Protein AF-A0A4R2CGJ9-F1 (afdb_monomer_lite)

Sequence (76 aa):
MSEPVPAVRSKPGEYFVAAERVEVDLQFWYGDAVYEVISVPRRWGAAWMATVRQIEGLRPGIEFRAMLHVGRKVDG

Foldseek 3Di:
DDDAFEWDAPDVQEIETADPDDAFQRWHDDDQWIKTFHDGWDDDPQWTWTKIATCDDDDHGDIDIHIYGYRDDDDD

pLDDT: mean 92.21, std 10.91, range [45.16, 98.44]

Structure (mmCIF, N/CA/C/O backbone):
data_AF-A0A4R2CGJ9-F1
#
_entry.id   AF-A0A4R2CGJ9-F1
#
loop_
_atom_site.group_PDB
_atom_site.id
_atom_site.type_symbol
_atom_site.label_atom_id
_atom_site.label_alt_id
_atom_site.label_comp_id
_atom_site.label_asym_id
_atom_site.label_entity_id
_atom_site.label_seq_id
_atom_site.pdbx_PDB_ins_code
_atom_site.Cartn_x
_atom_site.Cartn_y
_atom_site.Cartn_z
_atom_site.occupancy
_atom_site.B_iso_or_equiv
_atom_site.auth_seq_id
_atom_site.auth_comp_id
_atom_site.auth_asym_id
_atom_site.auth_atom_id
_atom_site.pdbx_PDB_model_num
ATOM 1 N N . MET A 1 1 ? -11.235 14.490 -3.765 1.00 59.25 1 MET A N 1
ATOM 2 C CA . MET A 1 1 ? -10.299 13.421 -3.361 1.00 59.25 1 MET A CA 1
ATOM 3 C C . MET A 1 1 ? -10.402 12.336 -4.413 1.00 59.25 1 MET A C 1
ATOM 5 O O . MET A 1 1 ? -11.515 12.088 -4.862 1.00 59.25 1 MET A O 1
ATOM 9 N N . SER A 1 2 ? -9.278 11.795 -4.876 1.00 75.38 2 SER A N 1
ATOM 10 C CA . SER A 1 2 ? -9.279 10.688 -5.840 1.00 75.38 2 SER A CA 1
ATOM 11 C C . SER A 1 2 ? -9.718 9.401 -5.142 1.00 75.38 2 SER A C 1
ATOM 13 O O . SER A 1 2 ? -9.417 9.222 -3.965 1.00 75.38 2 SER A O 1
ATOM 15 N N . GLU A 1 3 ? -10.433 8.526 -5.846 1.00 91.06 3 GLU A N 1
ATOM 16 C CA . GLU A 1 3 ? -10.826 7.223 -5.302 1.00 91.06 3 GLU A CA 1
ATOM 17 C C . GLU A 1 3 ? -9.580 6.381 -4.956 1.00 91.06 3 GLU A C 1
ATOM 19 O O . GLU A 1 3 ? -8.615 6.388 -5.732 1.00 91.06 3 GLU A O 1
ATOM 24 N N . PRO A 1 4 ? -9.563 5.654 -3.820 1.00 96.06 4 PRO A N 1
ATOM 25 C CA . PRO A 1 4 ? -8.432 4.805 -3.468 1.00 96.06 4 PRO A CA 1
ATOM 26 C C . PRO A 1 4 ? -8.208 3.693 -4.501 1.00 96.06 4 PRO A C 1
ATOM 28 O O . PRO A 1 4 ? -9.149 3.023 -4.932 1.00 96.06 4 PRO A O 1
ATOM 31 N N . VAL A 1 5 ? -6.951 3.444 -4.868 1.00 95.56 5 VAL A N 1
ATOM 32 C CA . VAL A 1 5 ? -6.601 2.399 -5.846 1.00 95.56 5 VAL A CA 1
ATOM 33 C C . VAL A 1 5 ? -6.465 1.017 -5.192 1.00 95.56 5 VAL A C 1
ATOM 35 O O . VAL A 1 5 ? -6.101 0.923 -4.020 1.00 95.56 5 VAL A O 1
ATOM 38 N N . PRO A 1 6 ? -6.691 -0.087 -5.925 1.00 96.19 6 PRO A N 1
ATOM 39 C CA . PRO A 1 6 ? -6.432 -1.420 -5.393 1.00 96.19 6 PRO A CA 1
ATOM 40 C C . PRO A 1 6 ? -4.956 -1.640 -5.057 1.00 96.19 6 PRO A C 1
ATOM 42 O O . PRO A 1 6 ? -4.065 -1.234 -5.812 1.00 96.19 6 PRO A O 1
ATOM 45 N N . ALA A 1 7 ? -4.700 -2.385 -3.981 1.00 95.75 7 ALA A N 1
ATOM 46 C CA . ALA A 1 7 ? -3.381 -2.909 -3.661 1.00 95.75 7 ALA A CA 1
ATOM 47 C C . ALA A 1 7 ? -3.405 -4.384 -3.242 1.00 95.75 7 ALA A C 1
ATOM 49 O O . ALA A 1 7 ? -4.357 -4.883 -2.643 1.00 95.75 7 ALA A O 1
ATOM 50 N N . VAL A 1 8 ? -2.296 -5.078 -3.499 1.00 95.12 8 VAL A N 1
ATOM 51 C CA . VAL A 1 8 ? -2.051 -6.451 -3.040 1.00 95.12 8 VAL A CA 1
ATOM 52 C C . VAL A 1 8 ? -0.823 -6.466 -2.146 1.00 95.12 8 VAL A C 1
ATOM 54 O O . VAL A 1 8 ? 0.229 -5.948 -2.514 1.00 95.12 8 VAL A O 1
ATOM 57 N N . ARG A 1 9 ? -0.925 -7.094 -0.974 1.00 93.94 9 ARG A N 1
ATOM 58 C CA . ARG A 1 9 ? 0.216 -7.268 -0.073 1.00 93.94 9 ARG A CA 1
ATOM 59 C C . ARG A 1 9 ? 1.080 -8.447 -0.521 1.00 93.94 9 ARG A C 1
ATOM 61 O O . ARG A 1 9 ? 0.588 -9.565 -0.631 1.00 93.94 9 ARG A O 1
ATOM 68 N N . SER A 1 10 ? 2.370 -8.197 -0.729 1.00 91.19 10 SER A N 1
ATOM 69 C CA . SER A 1 10 ? 3.373 -9.224 -1.052 1.00 91.19 10 SER A CA 1
ATOM 70 C C . SER A 1 10 ? 3.902 -9.903 0.213 1.00 91.19 10 SER A C 1
ATOM 72 O O . SER A 1 10 ? 3.879 -11.122 0.350 1.00 91.19 10 SER A O 1
ATOM 74 N N . LYS A 1 11 ? 4.323 -9.088 1.185 1.00 92.50 11 LYS A N 1
ATOM 75 C CA . LYS A 1 11 ? 4.774 -9.493 2.523 1.00 92.50 11 LYS A CA 1
ATOM 76 C C . LYS A 1 11 ? 4.434 -8.379 3.523 1.00 92.50 11 LYS A C 1
ATOM 78 O O . LYS A 1 11 ? 3.984 -7.310 3.099 1.00 92.50 11 LYS A O 1
ATOM 83 N N . PRO A 1 12 ? 4.591 -8.583 4.842 1.00 93.88 12 PRO A N 1
ATOM 84 C CA . PRO A 1 12 ? 4.340 -7.524 5.815 1.00 93.88 12 PRO A CA 1
ATOM 85 C C . PRO A 1 12 ? 5.105 -6.238 5.461 1.00 93.88 12 PRO A C 1
ATOM 87 O O . PRO A 1 12 ? 6.322 -6.264 5.299 1.00 93.88 12 PRO A O 1
ATOM 90 N N . GLY A 1 13 ? 4.376 -5.129 5.304 1.00 94.88 13 GLY A N 1
ATOM 91 C CA . GLY A 1 13 ? 4.949 -3.835 4.926 1.00 94.88 13 GLY A CA 1
ATOM 92 C C . GLY A 1 13 ? 5.324 -3.681 3.445 1.00 94.88 13 GLY A C 1
ATOM 93 O O . GLY A 1 13 ? 5.978 -2.702 3.110 1.00 94.88 13 GLY A O 1
ATOM 94 N N . GLU A 1 14 ? 4.933 -4.591 2.548 1.00 97.06 14 GLU A N 1
ATOM 95 C CA . GLU A 1 14 ? 5.203 -4.471 1.108 1.00 97.06 14 GLU A CA 1
ATOM 96 C C . GLU A 1 14 ? 3.942 -4.696 0.268 1.00 97.06 14 GLU A C 1
ATOM 98 O O . GLU A 1 14 ? 3.283 -5.733 0.394 1.00 97.06 14 GLU A O 1
ATOM 103 N N . TYR A 1 15 ? 3.635 -3.748 -0.620 1.00 96.50 15 TYR A N 1
ATOM 104 C CA . TYR A 1 15 ? 2.409 -3.722 -1.417 1.00 96.50 15 TYR A CA 1
ATOM 105 C C . TYR A 1 15 ? 2.699 -3.453 -2.893 1.00 96.50 15 TYR A C 1
ATOM 107 O O . TYR A 1 15 ? 3.569 -2.655 -3.226 1.00 96.50 15 TYR A O 1
ATOM 115 N N . PHE A 1 16 ? 1.925 -4.082 -3.769 1.00 96.06 16 PHE A N 1
ATOM 116 C CA . PHE A 1 16 ? 1.785 -3.708 -5.172 1.00 96.06 16 PHE A CA 1
ATOM 117 C C . PHE A 1 16 ? 0.529 -2.855 -5.310 1.00 96.06 16 PHE A C 1
ATOM 119 O O . PHE A 1 16 ? -0.560 -3.343 -5.017 1.00 96.06 16 PHE A O 1
ATOM 126 N N . VAL A 1 17 ? 0.684 -1.597 -5.711 1.00 95.50 17 VAL A N 1
ATOM 127 C CA . VAL A 1 17 ? -0.392 -0.617 -5.880 1.00 95.50 17 VAL A CA 1
ATOM 128 C C . VAL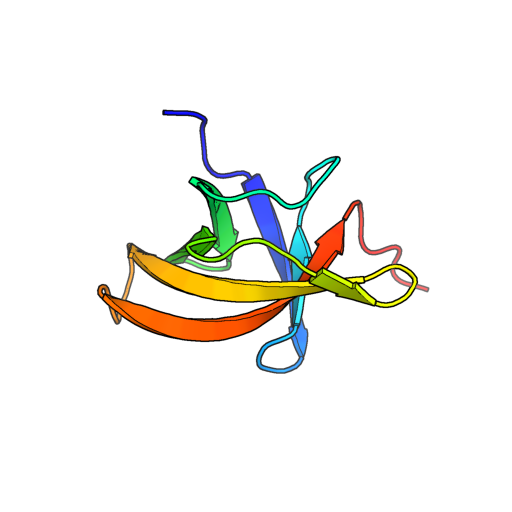 A 1 17 ? -0.707 -0.437 -7.363 1.00 95.50 17 VAL A C 1
ATOM 130 O O . VAL A 1 17 ? 0.191 -0.244 -8.187 1.00 95.50 17 VAL A O 1
ATOM 133 N N . ALA A 1 18 ? -1.992 -0.462 -7.711 1.00 94.56 18 ALA A N 1
ATOM 134 C CA . ALA A 1 18 ? -2.477 -0.232 -9.070 1.00 94.56 18 ALA A CA 1
ATOM 135 C C . ALA A 1 18 ? -2.466 1.267 -9.433 1.00 94.56 18 ALA A C 1
ATOM 137 O O . ALA A 1 18 ? -3.486 1.846 -9.792 1.00 94.56 18 ALA A O 1
ATOM 138 N N . ALA A 1 19 ? -1.298 1.893 -9.310 1.00 92.38 19 ALA A N 1
ATOM 139 C CA . ALA A 1 19 ? -1.035 3.285 -9.647 1.00 92.38 19 ALA A CA 1
ATOM 140 C C . ALA A 1 19 ? 0.157 3.382 -10.607 1.00 92.38 19 ALA A C 1
ATOM 142 O O . ALA A 1 19 ? 0.993 2.482 -10.659 1.00 92.38 19 ALA A O 1
ATOM 143 N N . GLU A 1 20 ? 0.259 4.493 -11.337 1.00 90.88 20 GLU A N 1
ATOM 144 C CA . GLU A 1 20 ? 1.403 4.784 -12.216 1.00 90.88 20 GLU A CA 1
ATOM 145 C C . GLU A 1 20 ? 2.634 5.270 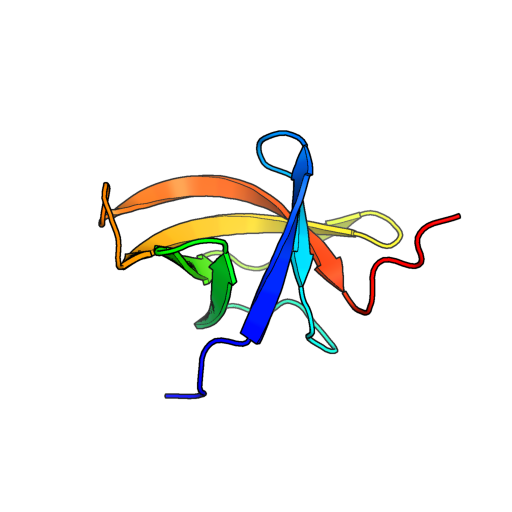-11.434 1.00 90.88 20 GLU A C 1
ATOM 147 O O . GLU A 1 20 ? 3.778 5.043 -11.830 1.00 90.88 20 GLU A O 1
ATOM 152 N N . ARG A 1 21 ? 2.400 5.943 -10.304 1.00 93.00 21 ARG A N 1
ATOM 153 C CA . ARG A 1 21 ? 3.422 6.542 -9.441 1.00 93.00 21 ARG A CA 1
ATOM 154 C C . ARG A 1 21 ? 2.977 6.530 -7.983 1.00 93.00 21 ARG A C 1
ATOM 156 O O . ARG A 1 21 ? 1.788 6.432 -7.694 1.00 93.00 21 ARG A O 1
ATOM 163 N N . VAL A 1 22 ? 3.945 6.648 -7.079 1.00 96.06 22 VAL A N 1
ATOM 164 C CA . VAL A 1 22 ? 3.703 6.803 -5.641 1.00 96.06 22 VAL A CA 1
ATOM 165 C C . VAL A 1 22 ? 3.982 8.249 -5.265 1.00 96.06 22 VAL A C 1
ATOM 167 O O . VAL A 1 22 ? 5.094 8.733 -5.469 1.00 96.06 22 VAL A O 1
ATOM 170 N N . GLU A 1 23 ? 2.982 8.923 -4.709 1.00 96.38 23 GLU A N 1
ATOM 171 C CA . GLU A 1 23 ? 3.041 10.323 -4.283 1.00 96.38 23 GLU A CA 1
ATOM 172 C C . GLU A 1 23 ? 2.375 10.491 -2.919 1.00 96.38 23 GLU A C 1
ATOM 174 O O . GLU A 1 23 ? 1.668 9.594 -2.462 1.00 96.38 23 GLU A O 1
ATOM 179 N N . VAL A 1 24 ? 2.616 11.629 -2.266 1.00 97.12 24 VAL A N 1
ATOM 180 C CA . VAL A 1 24 ? 1.857 12.016 -1.067 1.00 97.12 24 VAL A CA 1
ATOM 181 C C . VAL A 1 24 ? 0.374 12.114 -1.430 1.00 97.12 24 VAL A C 1
ATOM 183 O O . VAL A 1 24 ? 0.041 12.466 -2.560 1.00 97.12 24 VAL A O 1
ATOM 186 N N . ASP A 1 25 ? -0.489 11.744 -0.489 1.00 96.94 25 ASP A N 1
ATOM 187 C CA . ASP A 1 25 ? -1.945 11.652 -0.640 1.00 96.94 25 ASP A CA 1
ATOM 188 C C . ASP A 1 25 ? -2.416 10.544 -1.601 1.00 96.94 25 ASP A C 1
ATOM 190 O O . ASP A 1 25 ? -3.615 10.403 -1.847 1.00 96.94 25 ASP A O 1
ATOM 194 N N . LEU A 1 26 ? -1.509 9.693 -2.114 1.00 96.81 26 LEU A N 1
ATOM 195 C CA . LEU A 1 26 ? -1.919 8.453 -2.772 1.00 96.81 26 LEU A CA 1
ATOM 196 C C . LEU A 1 26 ? -2.651 7.578 -1.754 1.00 96.81 26 LEU A C 1
ATOM 198 O O . LEU A 1 26 ? -2.056 7.133 -0.768 1.00 96.81 26 LEU A O 1
ATOM 202 N N . GLN A 1 27 ? -3.913 7.283 -2.046 1.00 97.81 27 GLN A N 1
ATOM 203 C CA . GLN A 1 27 ? -4.731 6.370 -1.266 1.00 97.81 27 GLN A CA 1
ATOM 204 C C . GLN A 1 27 ? -4.856 5.026 -1.974 1.00 97.81 27 GLN A C 1
ATOM 206 O O . GLN A 1 27 ? -5.072 4.965 -3.186 1.00 97.81 27 GLN A O 1
ATOM 211 N N . PHE A 1 28 ? -4.733 3.942 -1.218 1.00 97.19 28 PHE A N 1
ATOM 212 C CA . PHE A 1 28 ? -4.935 2.593 -1.725 1.00 97.19 28 PHE A CA 1
ATOM 213 C C . PHE A 1 28 ? -5.663 1.722 -0.707 1.00 97.19 28 PHE A C 1
ATOM 215 O O . PHE A 1 28 ? -5.444 1.842 0.500 1.00 97.19 28 PHE A O 1
ATOM 222 N N . TRP A 1 29 ? -6.517 0.824 -1.188 1.00 96.69 29 TRP A N 1
ATOM 223 C CA . TRP A 1 29 ? -7.212 -0.141 -0.346 1.00 96.69 29 TRP A CA 1
ATOM 224 C C . TRP A 1 29 ? -6.540 -1.516 -0.405 1.00 96.69 29 TRP A C 1
ATOM 226 O O . TRP A 1 29 ? -6.094 -1.977 -1.457 1.00 96.69 29 TRP A O 1
ATOM 236 N N . TYR A 1 30 ? -6.461 -2.177 0.748 1.00 95.12 30 TYR A N 1
ATOM 237 C CA . TYR A 1 30 ? -6.033 -3.569 0.888 1.00 95.12 30 TYR A CA 1
ATOM 238 C C . TYR A 1 30 ? -6.893 -4.249 1.956 1.00 95.12 30 TYR A C 1
ATOM 240 O O . TYR A 1 30 ? -6.912 -3.818 3.112 1.00 95.12 30 TYR A O 1
ATOM 248 N N . GLY A 1 31 ? -7.581 -5.330 1.577 1.00 93.19 31 GLY A N 1
ATOM 249 C CA . GLY A 1 31 ? -8.639 -5.902 2.413 1.00 93.19 31 GLY A CA 1
ATOM 250 C C . GLY A 1 31 ? -9.730 -4.861 2.675 1.00 93.19 31 GLY A C 1
ATOM 251 O O . GLY A 1 31 ? -10.105 -4.135 1.760 1.00 93.19 31 GLY A O 1
ATOM 252 N N . ASP A 1 32 ? -10.162 -4.744 3.930 1.00 95.31 32 ASP A N 1
ATOM 253 C CA . ASP A 1 32 ? -11.195 -3.788 4.367 1.00 95.31 32 ASP A CA 1
ATOM 254 C 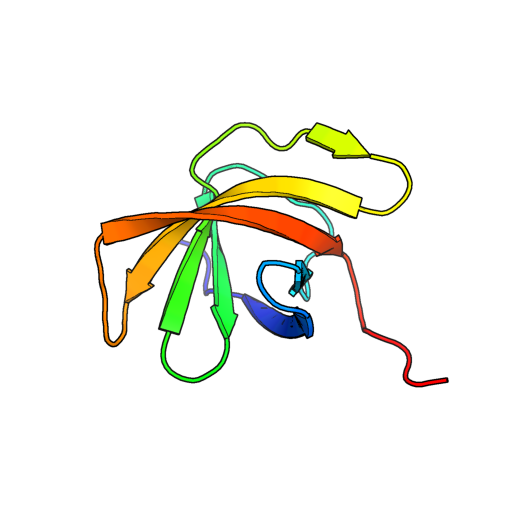C . ASP A 1 32 ? -10.610 -2.461 4.897 1.00 95.31 32 ASP A C 1
ATOM 256 O O . ASP A 1 32 ? -11.238 -1.766 5.698 1.00 95.31 32 ASP A O 1
ATOM 260 N N . ALA A 1 33 ? -9.363 -2.138 4.543 1.00 97.06 33 ALA A N 1
ATOM 261 C CA . ALA A 1 33 ? -8.664 -0.952 5.030 1.00 97.06 33 ALA A CA 1
ATOM 262 C C . ALA A 1 33 ? -8.203 -0.054 3.882 1.00 97.06 33 ALA A C 1
ATOM 264 O O . ALA A 1 33 ? -7.749 -0.542 2.844 1.00 97.06 33 ALA A O 1
ATOM 265 N N . VAL A 1 34 ? -8.244 1.258 4.122 1.00 97.75 34 VAL A N 1
ATOM 266 C CA . VAL A 1 34 ? -7.679 2.278 3.233 1.00 97.75 34 VAL A CA 1
ATOM 267 C C . VAL A 1 34 ? -6.443 2.874 3.889 1.00 97.75 34 VAL A C 1
ATOM 269 O O . VAL A 1 34 ? -6.457 3.243 5.069 1.00 97.75 34 VAL A O 1
ATOM 272 N N . TYR A 1 35 ? -5.373 2.971 3.111 1.00 98.00 35 TYR A N 1
ATOM 273 C CA . TYR A 1 35 ? -4.095 3.538 3.508 1.00 98.00 35 TYR A CA 1
ATOM 274 C C . TYR A 1 35 ? -3.773 4.750 2.645 1.00 98.00 35 TYR A C 1
ATOM 276 O O . TYR A 1 35 ? -4.071 4.762 1.456 1.00 98.00 35 TYR A O 1
ATOM 284 N N . GLU A 1 36 ? -3.118 5.738 3.237 1.00 98.19 36 GLU A N 1
ATOM 285 C CA . GLU A 1 36 ? -2.683 6.966 2.582 1.00 98.19 36 GLU A CA 1
ATOM 286 C C . GLU A 1 36 ? -1.177 7.142 2.742 1.00 98.19 36 GLU A C 1
ATOM 288 O O . GLU A 1 36 ? -0.629 6.950 3.829 1.00 98.19 36 GLU A O 1
ATOM 293 N N . VAL A 1 37 ? -0.497 7.524 1.667 1.00 98.19 37 VAL A N 1
ATOM 294 C CA . VAL A 1 37 ? 0.913 7.914 1.708 1.00 98.19 37 VAL A CA 1
ATOM 295 C C . VAL A 1 37 ? 1.035 9.313 2.310 1.00 98.19 37 VAL A C 1
ATOM 297 O O . VAL A 1 37 ? 0.592 10.288 1.714 1.00 98.19 37 VAL A O 1
ATOM 300 N N . ILE A 1 38 ? 1.697 9.430 3.461 1.00 98.06 38 ILE A N 1
ATOM 301 C CA . ILE A 1 38 ? 1.797 10.697 4.215 1.00 98.06 38 ILE A CA 1
ATOM 302 C C . ILE A 1 38 ? 3.203 11.312 4.213 1.00 98.06 38 ILE A C 1
ATOM 304 O O . ILE A 1 38 ? 3.446 12.351 4.820 1.00 98.06 38 ILE A O 1
ATOM 308 N N . SER A 1 39 ? 4.163 10.667 3.552 1.00 97.62 39 SER A N 1
ATOM 309 C CA . SER A 1 39 ? 5.541 11.153 3.443 1.00 97.62 39 SER A CA 1
ATOM 310 C C . SER A 1 39 ? 6.001 11.156 1.998 1.00 97.62 39 SER A C 1
ATOM 312 O O . SER A 1 39 ? 5.613 10.263 1.248 1.00 97.62 39 SER A O 1
ATOM 314 N N . VAL A 1 40 ? 6.922 12.058 1.653 1.00 96.56 40 VAL A N 1
ATOM 315 C CA . VAL A 1 40 ? 7.568 12.083 0.333 1.00 96.56 40 VAL A CA 1
ATOM 316 C C . VAL A 1 40 ? 8.202 10.715 0.019 1.00 96.56 40 VAL A C 1
ATOM 318 O O . VAL A 1 40 ? 9.152 10.317 0.706 1.00 96.56 40 VAL A O 1
ATOM 321 N N . PRO A 1 41 ? 7.712 9.993 -1.007 1.00 95.25 41 PRO A N 1
ATOM 322 C CA . PRO A 1 41 ? 8.222 8.673 -1.360 1.00 95.25 41 PRO A CA 1
ATOM 323 C C . PRO A 1 41 ? 9.662 8.733 -1.867 1.00 95.25 41 PRO A C 1
ATOM 325 O O . PRO A 1 41 ? 10.033 9.615 -2.643 1.00 95.25 41 PRO A O 1
ATOM 328 N N . ARG A 1 42 ? 10.484 7.761 -1.468 1.00 96.44 42 ARG A N 1
ATOM 329 C CA . ARG A 1 42 ? 11.859 7.607 -1.964 1.00 96.44 42 ARG A CA 1
ATOM 330 C C . ARG A 1 42 ? 11.960 6.375 -2.850 1.00 96.44 42 ARG A C 1
ATOM 332 O O . ARG A 1 42 ? 11.699 5.266 -2.394 1.00 96.44 42 ARG A O 1
ATOM 339 N N . ARG A 1 43 ? 12.373 6.558 -4.103 1.00 92.75 43 ARG A N 1
ATOM 340 C CA . ARG A 1 43 ? 12.501 5.464 -5.074 1.00 92.75 43 ARG A CA 1
ATOM 341 C C . ARG A 1 43 ? 13.761 4.633 -4.827 1.00 92.75 43 ARG A C 1
ATOM 343 O O . ARG A 1 43 ? 14.862 5.177 -4.818 1.00 92.75 43 ARG A O 1
ATOM 350 N N . TRP A 1 44 ? 13.595 3.329 -4.629 1.00 89.06 44 TRP A N 1
ATOM 351 C CA . TRP A 1 44 ? 14.642 2.330 -4.390 1.00 89.06 44 TRP A CA 1
ATOM 352 C C . TRP A 1 44 ? 14.522 1.234 -5.461 1.00 89.06 44 TRP A C 1
ATOM 354 O O . TRP A 1 44 ? 13.758 0.278 -5.326 1.00 89.06 44 TRP A O 1
ATOM 364 N N . GLY A 1 45 ? 15.242 1.403 -6.573 1.00 90.00 45 GLY A N 1
ATOM 365 C CA . GLY A 1 45 ? 15.096 0.542 -7.749 1.00 90.00 45 GLY A CA 1
ATOM 366 C C . GLY A 1 45 ? 13.703 0.667 -8.384 1.00 90.00 45 GLY A C 1
ATOM 367 O O . GLY A 1 45 ? 13.289 1.759 -8.786 1.00 90.00 45 GLY A O 1
ATOM 368 N N . ALA A 1 46 ? 12.985 -0.456 -8.479 1.00 88.38 46 ALA A N 1
ATOM 369 C CA . ALA A 1 46 ? 11.610 -0.512 -8.986 1.00 88.38 46 ALA A CA 1
ATOM 370 C C . ALA A 1 46 ? 10.541 -0.191 -7.919 1.00 88.38 46 ALA A C 1
ATOM 372 O O . ALA A 1 46 ? 9.377 0.001 -8.266 1.00 88.38 46 ALA A O 1
ATOM 373 N N . ALA A 1 47 ? 10.931 -0.106 -6.644 1.00 94.00 47 ALA A N 1
ATOM 374 C CA . ALA A 1 47 ? 10.027 0.120 -5.524 1.00 94.00 47 ALA A CA 1
ATOM 375 C C . ALA A 1 47 ? 10.130 1.551 -4.975 1.00 94.00 47 ALA A C 1
ATOM 377 O O . ALA A 1 47 ? 11.094 2.278 -5.227 1.00 94.00 47 ALA A O 1
ATOM 378 N N . TRP A 1 48 ? 9.152 1.937 -4.167 1.00 96.44 48 TRP A N 1
ATOM 379 C CA . TRP A 1 48 ? 9.085 3.208 -3.456 1.00 96.44 48 TRP A CA 1
ATOM 380 C C . TRP A 1 48 ? 8.972 2.948 -1.959 1.00 96.44 48 TRP A C 1
ATOM 382 O O . TRP A 1 48 ? 8.099 2.212 -1.520 1.00 96.44 48 TRP A O 1
ATOM 392 N N . MET A 1 49 ? 9.833 3.561 -1.156 1.00 97.75 49 MET A N 1
ATOM 393 C CA . MET A 1 49 ? 9.728 3.530 0.301 1.00 97.75 49 MET A CA 1
ATOM 394 C C . MET A 1 49 ? 8.993 4.783 0.781 1.00 97.75 49 MET A C 1
ATOM 396 O O . MET A 1 49 ? 9.423 5.897 0.471 1.00 97.75 49 MET A O 1
ATOM 400 N N . ALA A 1 50 ? 7.920 4.614 1.552 1.00 97.75 50 ALA A N 1
ATOM 401 C CA . ALA A 1 50 ? 7.157 5.719 2.133 1.00 97.75 50 ALA A CA 1
ATOM 402 C C . ALA A 1 50 ? 6.534 5.331 3.483 1.00 97.75 50 ALA A C 1
ATOM 404 O O . ALA A 1 50 ? 6.331 4.153 3.772 1.00 97.75 50 ALA A O 1
ATOM 405 N N . THR A 1 51 ? 6.218 6.317 4.318 1.00 98.44 51 THR A N 1
ATOM 406 C CA . THR A 1 51 ? 5.309 6.141 5.454 1.00 98.44 51 THR A CA 1
ATOM 407 C C . THR A 1 51 ? 3.873 6.200 4.954 1.00 98.44 51 THR A C 1
ATOM 409 O O . THR A 1 51 ? 3.495 7.133 4.240 1.00 98.44 51 THR A O 1
ATOM 412 N N . VAL A 1 52 ? 3.081 5.211 5.354 1.00 98.19 52 VAL A N 1
ATOM 413 C CA . VAL A 1 52 ? 1.643 5.157 5.106 1.00 98.19 52 VAL A CA 1
ATOM 414 C C . VAL A 1 52 ? 0.880 5.220 6.421 1.00 98.19 52 VAL A C 1
ATOM 416 O O . VAL A 1 52 ? 1.367 4.746 7.451 1.00 98.19 52 VAL A O 1
ATOM 419 N N . ARG A 1 53 ? -0.322 5.783 6.371 1.00 98.31 53 ARG A N 1
ATOM 420 C CA . ARG A 1 53 ? -1.267 5.874 7.482 1.00 98.31 53 ARG A CA 1
ATOM 421 C C . ARG A 1 53 ? -2.546 5.149 7.114 1.00 98.31 53 ARG A C 1
ATOM 423 O O . ARG A 1 53 ? -3.075 5.364 6.030 1.00 98.31 53 ARG A O 1
ATOM 430 N N . GLN A 1 54 ? -3.071 4.327 8.011 1.00 97.94 54 GLN A N 1
ATOM 431 C CA . GLN A 1 54 ? -4.415 3.784 7.836 1.00 97.94 54 GLN A CA 1
ATOM 432 C C . GLN A 1 54 ? -5.446 4.885 8.107 1.00 97.94 54 GLN A C 1
ATOM 434 O O . GLN A 1 54 ? -5.477 5.427 9.211 1.00 97.94 54 GLN A O 1
ATOM 439 N N . ILE A 1 55 ? -6.285 5.211 7.128 1.00 97.81 55 ILE A N 1
ATOM 440 C CA . ILE A 1 55 ? -7.346 6.222 7.268 1.00 97.81 55 ILE A CA 1
ATOM 441 C C . ILE A 1 55 ? -8.726 5.584 7.478 1.00 97.81 55 ILE A C 1
ATOM 443 O O . ILE A 1 55 ? -9.566 6.174 8.148 1.00 97.81 55 ILE A O 1
ATOM 447 N N . GLU A 1 56 ? -8.920 4.341 7.021 1.00 97.31 56 GLU A N 1
ATOM 448 C CA . GLU A 1 56 ? -10.140 3.551 7.240 1.00 97.31 56 GLU A CA 1
ATOM 449 C C . GLU A 1 56 ? -9.814 2.096 7.626 1.00 97.31 56 GLU A C 1
ATOM 451 O O . GLU A 1 56 ? -8.756 1.561 7.279 1.00 97.31 56 GLU A O 1
ATOM 456 N N . GLY A 1 57 ? -10.719 1.432 8.351 1.00 95.31 57 GLY A N 1
ATOM 457 C CA . GLY A 1 57 ? -10.614 0.027 8.772 1.00 95.31 57 GLY A CA 1
ATOM 458 C C . GLY A 1 57 ? -10.396 -0.154 10.281 1.00 95.31 57 GLY A C 1
ATOM 459 O O . GLY A 1 57 ? -10.763 0.699 11.081 1.00 95.31 57 GLY A O 1
ATOM 460 N N . LEU A 1 58 ? -9.808 -1.287 10.688 1.00 93.75 58 LEU A N 1
ATOM 461 C CA . LEU A 1 58 ? -9.730 -1.709 12.100 1.00 93.75 58 LEU A CA 1
ATOM 462 C C . LEU A 1 58 ? -8.816 -0.863 13.003 1.00 93.75 58 LEU A C 1
ATOM 464 O O . LEU A 1 58 ? -8.968 -0.908 14.223 1.00 93.75 58 LEU A O 1
ATOM 468 N N . ARG A 1 59 ? -7.823 -0.158 12.446 1.00 92.81 59 ARG A N 1
ATOM 469 C CA . ARG A 1 59 ? -6.861 0.646 13.224 1.00 92.81 59 ARG A CA 1
ATOM 470 C C . ARG A 1 59 ? -6.588 2.010 12.570 1.00 92.81 59 ARG A C 1
ATOM 472 O O . ARG A 1 59 ? -5.451 2.254 12.163 1.00 92.81 59 ARG A O 1
ATOM 479 N N . PRO A 1 60 ? -7.587 2.902 12.440 1.00 95.06 60 PRO A N 1
ATOM 480 C CA . PRO A 1 60 ? -7.366 4.230 11.876 1.00 95.06 60 PRO A CA 1
ATOM 481 C C . PRO A 1 60 ? -6.308 5.000 12.678 1.00 95.06 60 PRO A C 1
ATOM 483 O O . PRO A 1 60 ? -6.258 4.914 13.905 1.00 95.06 60 PRO A O 1
ATOM 486 N N . GLY A 1 61 ? -5.445 5.731 11.979 1.00 96.44 61 GLY A N 1
ATOM 487 C CA . GLY A 1 61 ? -4.350 6.509 12.556 1.00 96.44 61 GLY A CA 1
ATOM 488 C C . GLY A 1 61 ? -3.040 5.746 12.761 1.00 96.44 61 GLY A C 1
ATOM 489 O O . GLY A 1 61 ? -2.042 6.384 13.082 1.00 96.44 61 GLY A O 1
ATOM 490 N N . ILE A 1 62 ? -2.985 4.419 12.560 1.00 97.19 62 ILE A N 1
ATOM 491 C CA . ILE A 1 62 ? -1.698 3.712 12.633 1.00 97.19 62 ILE A CA 1
ATOM 492 C C . ILE A 1 62 ? -0.808 4.091 11.448 1.00 97.19 62 ILE A C 1
ATOM 494 O O . ILE A 1 62 ? -1.244 4.069 10.295 1.00 97.19 62 ILE A O 1
ATOM 498 N N . GLU A 1 63 ? 0.451 4.392 11.747 1.00 98.12 63 GLU A N 1
ATOM 499 C CA . GLU A 1 63 ? 1.466 4.759 10.767 1.00 98.12 63 GLU A CA 1
ATOM 500 C C . GLU A 1 63 ? 2.577 3.716 10.729 1.00 98.12 63 GLU A C 1
ATOM 502 O O . GLU A 1 63 ? 3.023 3.211 11.763 1.00 98.12 63 GLU A O 1
ATOM 507 N N . PHE A 1 64 ? 3.048 3.387 9.531 1.00 97.81 64 PHE A N 1
ATOM 508 C CA . PHE A 1 64 ? 4.191 2.498 9.358 1.00 97.81 64 PHE A CA 1
ATOM 509 C C . PHE A 1 64 ? 4.889 2.743 8.022 1.00 97.81 64 PHE A C 1
ATOM 511 O O . PHE A 1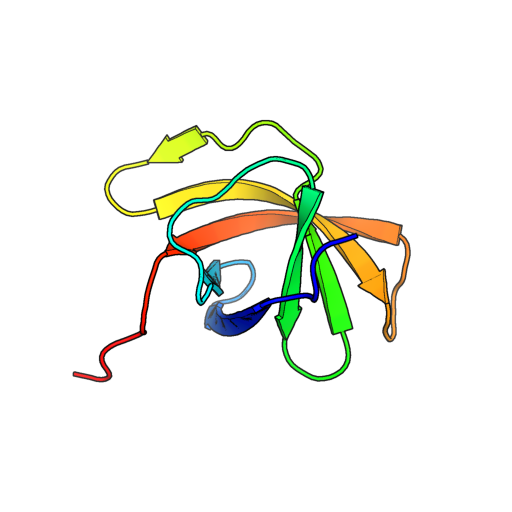 64 ? 4.314 3.276 7.074 1.00 97.81 64 PHE A O 1
ATOM 518 N N . ARG A 1 65 ? 6.160 2.339 7.936 1.00 97.81 65 ARG A N 1
ATOM 519 C CA . ARG A 1 65 ? 6.901 2.355 6.671 1.00 97.81 65 ARG A CA 1
ATOM 520 C C . ARG A 1 65 ? 6.480 1.179 5.804 1.00 97.81 65 ARG A C 1
ATOM 522 O O . ARG A 1 65 ? 6.439 0.045 6.281 1.00 97.81 65 ARG A O 1
ATOM 529 N N . ALA A 1 66 ? 6.220 1.460 4.536 1.00 97.75 66 ALA A N 1
ATOM 530 C CA . ALA A 1 66 ? 5.855 0.482 3.535 1.00 97.75 66 ALA A CA 1
ATOM 531 C C . ALA A 1 66 ? 6.716 0.628 2.277 1.00 97.75 66 ALA A C 1
ATOM 533 O O . ALA A 1 66 ? 7.116 1.726 1.883 1.00 97.75 66 ALA A O 1
ATOM 534 N N . MET A 1 67 ? 6.966 -0.508 1.638 1.00 97.75 67 MET A N 1
ATOM 535 C CA . MET A 1 67 ? 7.547 -0.598 0.311 1.00 97.75 67 MET A CA 1
ATOM 536 C C . MET A 1 67 ? 6.427 -0.798 -0.710 1.00 97.75 67 MET A C 1
ATOM 538 O O . MET A 1 67 ? 5.656 -1.750 -0.619 1.00 97.75 67 MET A O 1
ATOM 542 N N . LEU A 1 68 ? 6.314 0.131 -1.649 1.00 97.06 68 LEU A N 1
ATOM 543 C CA . LEU A 1 68 ? 5.233 0.232 -2.618 1.00 97.06 68 LEU A CA 1
ATOM 544 C C . LEU A 1 68 ? 5.788 0.005 -4.025 1.00 97.06 68 LEU A C 1
ATOM 546 O O . LEU A 1 68 ? 6.687 0.711 -4.479 1.00 97.06 68 LEU A O 1
ATOM 550 N N . HIS A 1 69 ? 5.245 -0.982 -4.717 1.00 96.12 69 HIS A N 1
ATOM 551 C CA . HIS A 1 69 ? 5.548 -1.301 -6.107 1.00 96.12 69 HIS A CA 1
ATOM 552 C C . HIS A 1 69 ? 4.398 -0.814 -6.976 1.00 96.12 69 HIS A C 1
ATOM 554 O O . HIS A 1 69 ? 3.245 -1.055 -6.640 1.00 96.12 69 HIS A O 1
ATOM 560 N N . VAL A 1 70 ? 4.694 -0.141 -8.081 1.00 93.25 70 VAL A N 1
ATOM 561 C CA . VAL A 1 70 ? 3.664 0.322 -9.023 1.00 93.25 70 VAL A CA 1
ATOM 562 C C . VAL A 1 70 ? 3.335 -0.761 -10.050 1.00 93.25 70 VAL A C 1
ATOM 564 O O . VAL A 1 70 ? 4.219 -1.504 -10.479 1.00 93.25 70 VAL A O 1
ATOM 567 N N . GLY A 1 71 ? 2.073 -0.827 -10.471 1.00 82.31 71 GLY A N 1
ATOM 568 C CA . GLY A 1 71 ? 1.602 -1.711 -11.538 1.00 82.31 71 GLY A CA 1
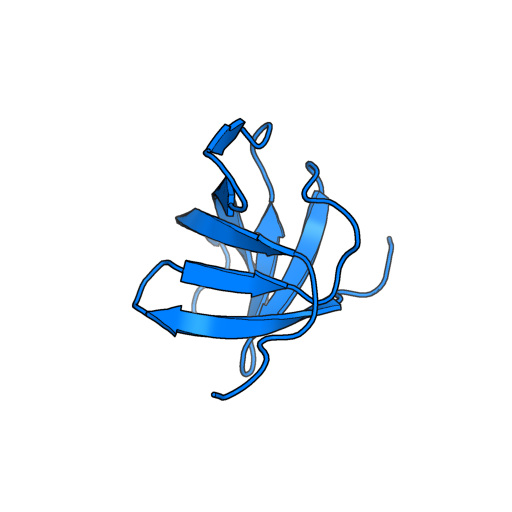ATOM 569 C C . GLY A 1 71 ? 0.971 -3.024 -11.060 1.00 82.31 71 GLY A C 1
ATOM 570 O O . GLY A 1 71 ? 0.672 -3.226 -9.884 1.00 82.31 71 GLY A O 1
ATOM 571 N N . ARG A 1 72 ? 0.715 -3.928 -12.014 1.00 67.12 72 ARG A N 1
ATOM 572 C CA . ARG A 1 72 ? 0.133 -5.251 -11.746 1.00 67.12 72 ARG A CA 1
ATOM 573 C C . ARG A 1 72 ? 1.221 -6.206 -11.258 1.00 67.12 72 ARG A C 1
ATOM 575 O O . ARG A 1 72 ? 2.230 -6.379 -11.939 1.00 67.12 72 ARG A O 1
ATOM 582 N N . LYS A 1 73 ? 0.987 -6.880 -10.130 1.00 63.75 73 LYS A N 1
ATOM 583 C CA . LYS A 1 73 ? 1.758 -8.073 -9.768 1.00 63.75 73 LYS A CA 1
ATOM 584 C C . LYS A 1 73 ? 1.509 -9.125 -10.857 1.00 63.75 73 LYS A C 1
ATOM 586 O O . LYS A 1 73 ? 0.380 -9.579 -11.015 1.00 63.75 73 LYS A O 1
ATOM 591 N N . VAL A 1 74 ? 2.530 -9.446 -11.649 1.00 55.78 74 VAL A N 1
ATOM 592 C CA . VAL A 1 74 ? 2.488 -10.598 -12.555 1.00 55.78 74 VAL A CA 1
ATOM 593 C C . VAL A 1 74 ? 2.816 -11.800 -11.681 1.00 55.78 74 VAL A C 1
ATOM 595 O O . VAL A 1 74 ? 3.940 -11.900 -11.191 1.00 55.78 74 VAL A O 1
ATOM 598 N N . ASP A 1 75 ? 1.828 -12.644 -11.389 1.00 54.78 75 ASP A N 1
ATOM 599 C CA . ASP A 1 75 ? 2.119 -13.939 -10.781 1.00 54.78 75 ASP A CA 1
ATOM 600 C C . ASP A 1 75 ? 2.932 -14.740 -11.811 1.00 54.78 75 ASP A C 1
ATOM 602 O O . ASP A 1 75 ? 2.466 -14.975 -12.928 1.00 54.78 75 ASP A O 1
ATOM 606 N N . GLY A 1 76 ? 4.189 -15.024 -11.467 1.00 45.16 76 GLY A N 1
ATOM 607 C CA . GLY A 1 76 ? 5.073 -15.907 -12.228 1.0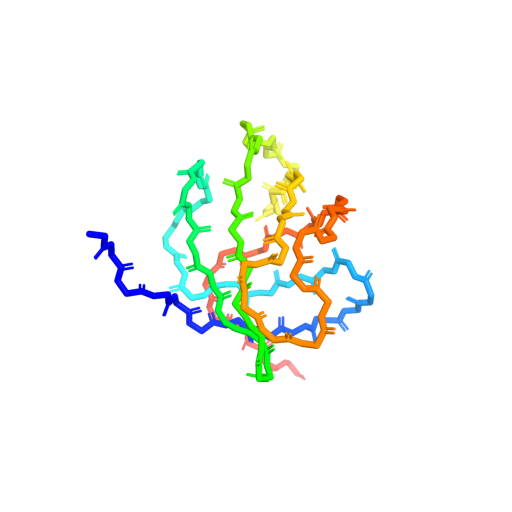0 45.16 76 GLY A CA 1
ATOM 608 C C . GLY A 1 76 ? 4.891 -17.360 -11.828 1.00 45.16 76 GLY A C 1
ATOM 609 O O . GLY A 1 76 ? 4.443 -17.599 -10.682 1.00 45.16 76 GLY A O 1
#

Radius of gyration: 11.27 Å; chains: 1; bounding box: 26×29×26 Å

Secondary structure (DSSP, 8-state):
-PPPEEEEEEETTEEEESSSS--TT-EEEETTEEEEE-S--EEETTEEEEEEEEEESSSTT-EEEEEEEES-----